Protein AF-A0A197K672-F1 (afdb_monomer_lite)

InterPro domains:
  IPR000467 G-patch domain [PF01585] (28-69)
  IPR000467 G-patch domain [PS50174] (27-70)
  IPR000467 G-patch domain [SM00443] (25-70)
  IPR053027 Angiogenic factor with G patch and FHA domains 1 [PTHR23106] (21-69)

Secondary structure (DSSP, 8-state):
-PPP--PPP-------B---S-SPPPTTSHHHHHHHHTT--TT--SSTTS-S-SSPPP-B---SS--TT-

Structure (mmCIF, N/CA/C/O backbone):
data_AF-A0A197K672-F1
#
_entry.id   AF-A0A197K672-F1
#
loop_
_atom_site.group_PDB
_atom_site.id
_atom_site.type_symbol
_atom_site.label_atom_id
_atom_site.label_alt_id
_atom_site.label_comp_id
_atom_site.label_asym_id
_atom_site.label_entity_id
_atom_site.label_seq_id
_atom_site.pdbx_PDB_ins_code
_atom_site.Cartn_x
_atom_site.Cartn_y
_atom_site.Cartn_z
_atom_site.occupancy
_atom_site.B_iso_or_equiv
_atom_site.auth_seq_id
_atom_site.auth_comp_id
_atom_site.auth_asym_id
_atom_site.auth_atom_id
_atom_site.pdbx_PDB_model_num
ATOM 1 N N . SER A 1 1 ? 20.609 -41.542 -45.915 1.00 40.91 1 SER A N 1
ATOM 2 C CA . SER A 1 1 ? 21.112 -40.163 -45.779 1.00 40.91 1 SER A CA 1
ATOM 3 C C . SER A 1 1 ? 20.221 -39.384 -44.832 1.00 40.91 1 SER A C 1
ATOM 5 O O . SER A 1 1 ? 19.031 -39.303 -45.090 1.00 40.91 1 SER A O 1
ATOM 7 N N . GLN A 1 2 ? 20.769 -38.879 -43.729 1.00 48.88 2 GLN A N 1
ATOM 8 C CA . GLN A 1 2 ? 20.092 -37.961 -42.800 1.00 48.88 2 GLN A CA 1
ATOM 9 C C . GLN A 1 2 ? 20.636 -36.545 -43.054 1.00 48.88 2 GLN A C 1
ATOM 11 O O . GLN A 1 2 ? 21.858 -36.422 -43.162 1.00 48.88 2 GLN A O 1
ATOM 16 N N . PRO A 1 3 ? 19.815 -35.483 -43.135 1.00 48.31 3 PRO A N 1
ATOM 17 C CA . PRO A 1 3 ? 20.323 -34.120 -43.056 1.00 48.31 3 PRO A CA 1
ATOM 18 C C . PRO A 1 3 ? 20.287 -33.576 -41.616 1.00 48.31 3 PRO A C 1
ATOM 20 O O . PRO A 1 3 ? 19.274 -33.634 -40.925 1.00 48.31 3 PRO A O 1
ATOM 23 N N . ILE A 1 4 ? 21.423 -33.012 -41.201 1.00 56.72 4 ILE A N 1
ATOM 24 C CA . ILE A 1 4 ? 21.641 -32.228 -39.980 1.00 56.72 4 ILE A CA 1
ATOM 25 C C . ILE A 1 4 ? 21.303 -30.754 -40.264 1.00 56.72 4 ILE A C 1
ATOM 27 O O . ILE A 1 4 ? 21.873 -30.173 -41.186 1.00 56.72 4 ILE A O 1
ATOM 31 N N . ARG A 1 5 ? 20.459 -30.114 -39.440 1.00 52.69 5 ARG A N 1
ATOM 32 C CA . ARG A 1 5 ? 20.505 -28.656 -39.183 1.00 52.69 5 ARG A CA 1
ATOM 33 C C . ARG A 1 5 ? 19.904 -28.377 -37.801 1.00 52.69 5 ARG A C 1
ATOM 35 O O . ARG A 1 5 ? 18.697 -28.407 -37.625 1.00 52.69 5 ARG A O 1
ATOM 42 N N . SER A 1 6 ? 20.753 -28.416 -36.777 1.00 46.72 6 SER A N 1
ATOM 43 C CA . SER A 1 6 ? 21.304 -27.235 -36.091 1.00 46.72 6 SER A CA 1
ATOM 44 C C . SER A 1 6 ? 20.282 -26.583 -35.166 1.00 46.72 6 SER A C 1
ATOM 46 O O . SER A 1 6 ? 19.382 -25.884 -35.620 1.00 46.72 6 SER A O 1
ATOM 48 N N . GLY A 1 7 ? 20.471 -26.804 -33.864 1.00 51.06 7 GLY A N 1
ATOM 49 C CA . GLY A 1 7 ? 19.726 -26.132 -32.811 1.00 51.06 7 GLY A CA 1
ATOM 50 C C . GLY A 1 7 ? 19.775 -24.615 -32.966 1.00 51.06 7 GLY A C 1
ATOM 51 O O . GLY A 1 7 ? 20.842 -24.028 -33.147 1.00 51.06 7 GLY A O 1
ATOM 52 N N . MET A 1 8 ? 18.605 -23.992 -32.882 1.00 51.56 8 MET A N 1
ATOM 53 C CA . MET A 1 8 ? 18.509 -22.634 -32.374 1.00 51.56 8 MET A CA 1
ATOM 54 C C . MET A 1 8 ? 18.494 -22.743 -30.848 1.00 51.56 8 MET A C 1
ATOM 56 O O . MET A 1 8 ? 17.629 -23.449 -30.327 1.00 51.56 8 MET A O 1
ATOM 60 N N . PRO A 1 9 ? 19.420 -22.109 -30.110 1.00 52.22 9 PRO A N 1
ATOM 61 C CA . PRO A 1 9 ? 19.170 -21.872 -28.701 1.00 52.22 9 PRO A CA 1
ATOM 62 C C . PRO A 1 9 ? 17.953 -20.949 -28.618 1.00 52.22 9 PRO A C 1
ATOM 64 O O . PRO A 1 9 ? 17.938 -19.883 -29.236 1.00 52.22 9 PRO A O 1
ATOM 67 N N . ASP A 1 10 ? 16.923 -21.394 -27.902 1.00 55.31 10 ASP A N 1
ATOM 68 C CA . ASP A 1 10 ? 15.813 -20.548 -27.484 1.00 55.31 10 ASP A CA 1
ATOM 69 C C . ASP A 1 10 ? 16.408 -19.394 -26.671 1.00 55.31 10 ASP A C 1
ATOM 71 O O . ASP A 1 10 ? 16.764 -19.539 -25.503 1.00 55.31 10 ASP A O 1
ATOM 75 N N . ASN A 1 11 ? 16.638 -18.256 -27.327 1.00 56.72 11 ASN A N 1
ATOM 76 C CA . ASN A 1 11 ? 17.038 -17.026 -26.663 1.00 56.72 11 ASN A CA 1
ATOM 77 C C . ASN A 1 11 ? 15.788 -16.389 -26.047 1.00 56.72 11 ASN A C 1
ATOM 79 O O . ASN A 1 11 ? 15.422 -15.256 -26.368 1.00 56.72 11 ASN A O 1
ATOM 83 N N . SER A 1 12 ? 15.137 -17.111 -25.140 1.00 52.84 12 SER A N 1
ATOM 84 C CA . SER A 1 12 ? 14.179 -16.551 -24.203 1.00 52.84 12 SER A CA 1
ATOM 85 C C . SER A 1 12 ? 14.965 -15.771 -23.144 1.00 52.84 12 SER A C 1
ATOM 87 O O . SER A 1 12 ? 15.128 -16.210 -22.007 1.00 52.84 12 SER A O 1
ATOM 89 N N . SER A 1 13 ? 15.503 -14.606 -23.523 1.00 55.25 13 SER A N 1
ATOM 90 C CA . SER A 1 13 ? 15.944 -13.590 -22.560 1.00 55.25 13 SER A CA 1
ATOM 91 C C . SER A 1 13 ? 14.692 -13.026 -21.877 1.00 55.25 13 SER A C 1
ATOM 93 O O . SER A 1 13 ? 14.276 -11.903 -22.159 1.00 55.25 13 SER A O 1
ATOM 95 N N . THR A 1 14 ? 14.027 -13.824 -21.039 1.00 56.22 14 THR A N 1
ATOM 96 C CA . THR A 1 14 ? 13.037 -13.297 -20.104 1.00 56.22 14 THR A CA 1
ATOM 97 C C . THR A 1 14 ? 13.782 -12.308 -19.216 1.00 56.22 14 THR A C 1
ATOM 99 O O . THR A 1 14 ? 14.804 -12.712 -18.655 1.00 56.22 14 THR A O 1
ATOM 102 N N . PRO A 1 15 ? 13.344 -11.040 -19.110 1.00 57.84 15 PRO A N 1
ATOM 103 C CA . PRO A 1 15 ? 13.955 -10.113 -18.168 1.00 57.84 15 PRO A CA 1
ATOM 104 C C . PRO A 1 15 ? 13.943 -10.792 -16.802 1.00 57.84 15 PRO A C 1
ATOM 106 O O . PRO A 1 15 ? 12.887 -11.245 -16.351 1.00 57.84 15 PRO A O 1
ATOM 109 N N . GLU A 1 16 ? 15.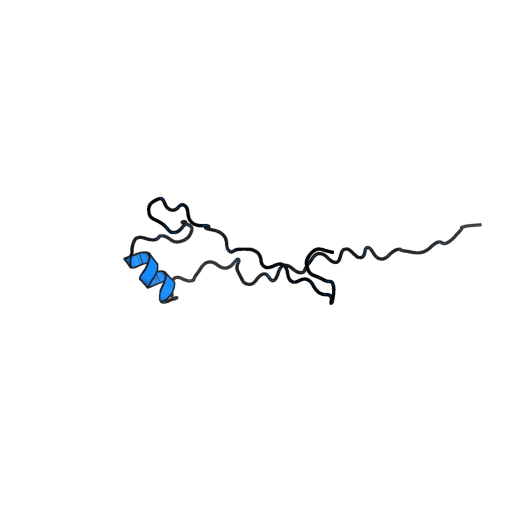119 -10.951 -16.199 1.00 64.31 16 GLU A N 1
ATOM 110 C CA . GLU A 1 16 ? 15.236 -11.566 -14.887 1.00 64.31 16 GLU A CA 1
ATOM 111 C C . GLU A 1 16 ? 14.453 -10.676 -13.919 1.00 64.31 16 GLU A C 1
ATOM 113 O O . GLU A 1 16 ? 14.839 -9.544 -13.618 1.00 64.31 16 GLU A O 1
ATOM 118 N N . VAL A 1 17 ? 13.271 -11.140 -13.508 1.00 62.44 17 VAL A N 1
ATOM 119 C CA . VAL A 1 17 ? 12.474 -10.433 -12.511 1.00 62.44 17 VAL A CA 1
ATOM 120 C C . VAL A 1 17 ? 13.268 -10.519 -11.221 1.00 62.44 17 VAL A C 1
ATOM 122 O O . VAL A 1 17 ? 13.349 -11.581 -10.601 1.00 62.44 17 VAL A O 1
ATOM 125 N N . VAL A 1 18 ? 13.873 -9.401 -10.822 1.00 64.94 18 VAL A N 1
ATOM 126 C CA . VAL A 1 18 ? 14.645 -9.320 -9.583 1.00 64.94 18 VAL A CA 1
ATOM 127 C C . VAL A 1 18 ? 13.678 -9.537 -8.419 1.00 64.94 18 VAL A C 1
ATOM 129 O O . VAL A 1 18 ? 12.925 -8.648 -8.015 1.00 64.94 18 VAL A O 1
ATOM 132 N N . SER A 1 19 ? 13.663 -10.761 -7.896 1.00 58.34 19 SER A N 1
ATOM 133 C CA . SER A 1 19 ? 12.711 -11.234 -6.890 1.00 58.34 19 SER A CA 1
ATOM 134 C C . SER A 1 19 ? 13.147 -10.847 -5.469 1.00 58.34 19 SER A C 1
ATOM 136 O O . SER A 1 19 ? 13.360 -11.683 -4.600 1.00 58.34 19 SER A O 1
ATOM 138 N N . GLY A 1 20 ? 13.278 -9.544 -5.208 1.00 63.03 20 GLY A N 1
ATOM 139 C CA . GLY A 1 20 ? 13.570 -9.009 -3.866 1.00 63.03 20 GLY A CA 1
ATOM 140 C C . GLY A 1 20 ? 12.332 -8.588 -3.069 1.00 63.03 20 GLY A C 1
ATOM 141 O O . GLY A 1 20 ? 12.429 -8.283 -1.883 1.00 63.03 20 GLY A O 1
ATOM 142 N N . PHE A 1 21 ? 11.165 -8.541 -3.714 1.00 69.94 21 PHE A N 1
ATOM 143 C CA . PHE A 1 21 ? 10.017 -7.800 -3.190 1.00 69.94 21 PHE A CA 1
ATOM 144 C C . PHE A 1 21 ? 8.875 -8.682 -2.671 1.00 69.94 21 PHE A C 1
ATOM 146 O O . PHE A 1 21 ? 8.005 -8.194 -1.963 1.00 69.94 21 PHE A O 1
ATOM 153 N N . HIS A 1 22 ? 8.885 -9.985 -2.959 1.00 71.19 22 HIS A N 1
ATOM 154 C CA . HIS A 1 22 ? 7.780 -10.892 -2.623 1.00 71.19 22 HIS A CA 1
ATOM 155 C C . HIS A 1 22 ? 7.699 -11.255 -1.124 1.00 71.19 22 HIS A C 1
ATOM 157 O O . HIS A 1 22 ? 6.742 -11.884 -0.683 1.00 71.19 22 HIS A O 1
ATOM 163 N N . VAL A 1 23 ? 8.697 -10.883 -0.313 1.00 81.88 23 VAL A N 1
ATOM 164 C CA . VAL A 1 23 ? 8.688 -11.164 1.129 1.00 81.88 23 VAL A CA 1
ATOM 165 C C . VAL A 1 23 ? 7.913 -10.064 1.861 1.00 81.88 23 VAL A C 1
ATOM 167 O O . VAL A 1 23 ? 8.337 -8.906 1.835 1.00 81.88 23 VAL A O 1
ATOM 170 N N . PRO A 1 24 ? 6.813 -10.392 2.566 1.00 82.94 24 PRO A N 1
ATOM 171 C CA . PRO A 1 24 ? 6.073 -9.406 3.343 1.00 82.94 24 PRO A CA 1
ATOM 172 C C . PRO A 1 24 ? 6.946 -8.745 4.415 1.00 82.94 24 PRO A C 1
ATOM 174 O O . PRO A 1 24 ? 7.812 -9.382 5.019 1.00 82.94 24 PRO A O 1
ATOM 177 N N . VAL A 1 25 ? 6.674 -7.472 4.722 1.00 87.06 25 VAL A N 1
ATOM 178 C CA . VAL A 1 25 ? 7.417 -6.737 5.756 1.00 87.06 25 VAL A CA 1
ATOM 179 C C . VAL A 1 25 ? 7.263 -7.433 7.111 1.00 87.06 25 VAL A C 1
ATOM 181 O O . VAL A 1 25 ? 6.163 -7.501 7.672 1.00 87.06 25 VAL A O 1
ATOM 184 N N . ALA A 1 26 ? 8.383 -7.911 7.655 1.00 90.44 26 ALA A N 1
ATOM 185 C CA . ALA A 1 26 ? 8.426 -8.636 8.920 1.00 90.44 26 ALA A CA 1
ATOM 186 C C . ALA A 1 26 ? 7.855 -7.815 10.089 1.00 90.44 26 ALA A C 1
ATOM 188 O O . ALA A 1 26 ? 8.058 -6.605 10.177 1.00 90.44 26 ALA A O 1
ATOM 189 N N . LYS A 1 27 ? 7.212 -8.486 11.053 1.00 92.38 27 LYS A N 1
ATOM 190 C CA . LYS A 1 27 ? 6.643 -7.840 12.254 1.00 92.38 27 LYS A CA 1
ATOM 191 C C . LYS A 1 27 ? 7.690 -7.151 13.138 1.00 92.38 27 LYS A C 1
ATOM 193 O O . LYS A 1 27 ? 7.364 -6.215 13.857 1.00 92.38 27 LYS A O 1
ATOM 198 N N . THR A 1 28 ? 8.940 -7.608 13.084 1.00 95.62 28 THR A N 1
ATOM 199 C CA . THR A 1 28 ? 10.081 -7.008 13.796 1.00 95.62 28 THR A CA 1
ATOM 200 C C . THR A 1 28 ? 10.561 -5.704 13.154 1.00 95.62 28 THR A C 1
ATOM 202 O O . THR A 1 28 ? 11.332 -4.960 13.760 1.00 95.62 28 THR A O 1
ATOM 205 N N . ASN A 1 29 ? 10.108 -5.397 11.936 1.00 95.19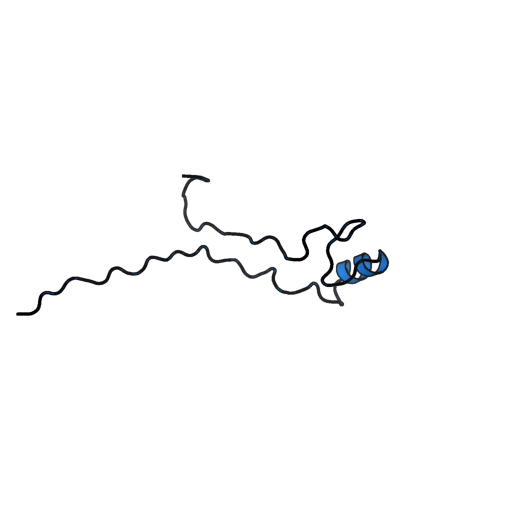 29 ASN A N 1
ATOM 206 C CA . ASN A 1 29 ? 10.445 -4.163 11.249 1.00 95.19 29 ASN A CA 1
ATOM 207 C C . ASN A 1 29 ? 9.743 -2.965 11.915 1.00 95.19 29 ASN A C 1
ATOM 209 O O . ASN A 1 29 ? 8.535 -2.973 12.156 1.00 95.19 29 ASN A O 1
ATOM 213 N N . LYS A 1 30 ? 10.491 -1.886 12.164 1.00 97.31 30 LYS A N 1
ATOM 214 C CA . LYS A 1 30 ? 9.951 -0.671 12.797 1.00 97.31 30 LYS A CA 1
ATOM 215 C C . LYS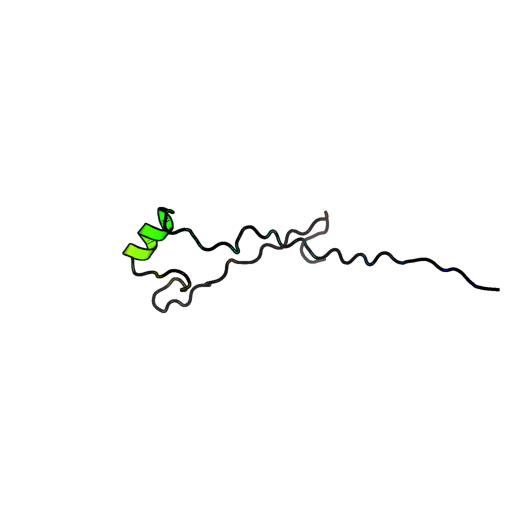 A 1 30 ? 8.839 -0.018 11.962 1.00 97.31 30 LYS A C 1
ATOM 217 O O . LYS A 1 30 ? 7.858 0.453 12.529 1.00 97.31 30 LYS A O 1
ATOM 222 N N . GLY A 1 31 ? 8.957 -0.032 10.634 1.00 95.50 31 GLY A N 1
ATOM 223 C CA . GLY A 1 31 ? 7.935 0.457 9.706 1.00 95.50 31 GLY A CA 1
ATOM 224 C C . GLY A 1 31 ? 6.624 -0.321 9.813 1.00 95.50 31 GLY A C 1
ATOM 225 O O . GLY A 1 31 ? 5.566 0.295 9.899 1.00 95.50 31 GLY A O 1
ATOM 226 N N . HIS A 1 32 ? 6.688 -1.652 9.934 1.00 95.81 32 HIS A N 1
ATOM 227 C CA . HIS A 1 32 ? 5.505 -2.491 10.174 1.00 95.81 32 HIS A CA 1
ATOM 228 C C . HIS A 1 32 ? 4.758 -2.058 11.441 1.00 95.81 32 HIS A C 1
ATOM 230 O O . HIS A 1 32 ? 3.536 -1.885 11.424 1.00 95.81 32 HIS A O 1
ATOM 236 N N . ALA A 1 33 ? 5.491 -1.850 12.540 1.00 97.06 33 ALA A N 1
ATOM 237 C CA . ALA A 1 33 ? 4.911 -1.420 13.809 1.00 97.06 33 ALA A CA 1
ATOM 238 C C . ALA A 1 33 ? 4.293 -0.013 13.724 1.00 97.06 33 ALA A C 1
ATOM 240 O O . ALA A 1 33 ? 3.214 0.216 14.27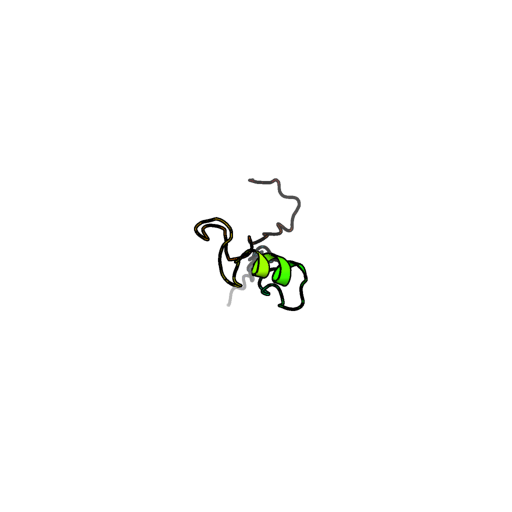2 1.00 97.06 33 ALA A O 1
ATOM 241 N N . MET A 1 34 ? 4.949 0.922 13.030 1.00 97.44 34 MET A N 1
ATOM 242 C CA . MET A 1 34 ? 4.426 2.277 12.825 1.00 97.44 34 MET A CA 1
ATOM 243 C C . MET A 1 34 ? 3.140 2.271 11.995 1.00 97.44 34 MET A C 1
ATOM 245 O O . MET A 1 34 ? 2.137 2.828 12.437 1.00 97.44 34 MET A O 1
ATOM 249 N N . LEU A 1 35 ? 3.133 1.586 10.850 1.00 96.06 35 LEU A N 1
ATOM 250 C CA . LEU A 1 35 ? 1.949 1.470 9.994 1.00 96.06 35 LEU A CA 1
ATOM 251 C C . LEU A 1 35 ? 0.777 0.831 10.750 1.00 96.06 35 LEU A C 1
ATOM 253 O O . LEU A 1 35 ? -0.342 1.339 10.708 1.00 96.06 35 LEU A O 1
ATOM 257 N N . SER A 1 36 ? 1.047 -0.234 11.510 1.00 95.25 36 SER A N 1
ATOM 258 C CA . SER A 1 36 ? 0.023 -0.917 12.310 1.00 95.25 36 SER A CA 1
ATOM 259 C C . SER A 1 36 ? -0.619 0.003 13.349 1.00 95.25 36 SER A C 1
ATOM 261 O O . SER A 1 36 ? -1.837 -0.005 13.518 1.00 95.25 36 SER A O 1
ATOM 263 N N . LYS A 1 37 ? 0.178 0.850 14.015 1.00 96.56 37 LYS A N 1
ATOM 264 C CA . LYS A 1 37 ? -0.327 1.862 14.961 1.00 96.56 37 LYS A CA 1
ATOM 265 C C . LYS A 1 37 ? -1.195 2.927 14.289 1.00 96.56 37 LYS A C 1
ATOM 267 O O . LYS A 1 37 ? -2.077 3.474 14.938 1.00 96.56 37 LYS A O 1
ATOM 272 N N . MET A 1 38 ? -0.976 3.189 13.002 1.00 94.81 38 MET A N 1
ATOM 273 C CA . MET A 1 38 ? -1.812 4.079 12.190 1.00 94.81 38 MET A CA 1
ATOM 274 C C . MET A 1 38 ? -3.046 3.371 11.596 1.00 94.81 38 MET A C 1
ATOM 276 O O . MET A 1 38 ? -3.751 3.951 10.776 1.00 94.81 38 MET A O 1
ATOM 280 N N . GLY A 1 39 ? -3.328 2.125 11.995 1.00 94.19 39 GLY A N 1
ATOM 281 C CA . GLY A 1 39 ? -4.518 1.377 11.577 1.00 94.19 39 GLY A CA 1
ATOM 282 C C . GLY A 1 39 ? -4.349 0.558 10.294 1.00 94.19 39 GLY A C 1
ATOM 283 O O . GLY A 1 39 ? -5.303 -0.097 9.860 1.00 94.19 39 GLY A O 1
ATOM 284 N N . TRP A 1 40 ? -3.154 0.545 9.698 1.00 94.88 40 TRP A N 1
ATOM 285 C CA . TRP A 1 40 ? -2.845 -0.348 8.582 1.00 94.88 40 TRP A CA 1
ATOM 286 C C . TRP A 1 40 ? -2.727 -1.807 9.050 1.00 94.88 40 TRP A C 1
ATOM 288 O O . TRP A 1 40 ? -2.377 -2.086 10.196 1.00 94.88 40 TRP A O 1
ATOM 298 N N . LYS A 1 41 ? -3.019 -2.761 8.160 1.00 93.06 41 LYS A N 1
ATOM 299 C CA . LYS A 1 41 ? -2.905 -4.203 8.426 1.00 93.06 41 LYS A CA 1
ATOM 300 C C . LYS A 1 41 ? -2.056 -4.864 7.344 1.00 93.06 41 LYS A C 1
ATOM 302 O O . LYS A 1 41 ? -2.203 -4.545 6.166 1.00 93.06 41 LYS A O 1
ATOM 307 N N . ALA A 1 42 ? -1.204 -5.812 7.731 1.00 90.69 42 ALA A N 1
ATOM 308 C CA . ALA A 1 42 ? -0.412 -6.582 6.775 1.00 90.69 42 ALA A CA 1
ATOM 309 C C . ALA A 1 42 ? -1.314 -7.243 5.717 1.00 90.69 42 ALA A C 1
ATOM 311 O O . ALA A 1 42 ? -2.374 -7.772 6.053 1.00 90.69 42 ALA A O 1
ATOM 312 N N . GLY A 1 43 ? -0.896 -7.181 4.450 1.00 90.12 43 GLY A N 1
ATOM 313 C CA . GLY A 1 43 ? -1.681 -7.675 3.313 1.00 90.12 43 GLY A CA 1
ATOM 314 C C . GLY A 1 43 ? -2.830 -6.758 2.878 1.00 90.12 43 GLY A C 1
ATOM 315 O O . GLY A 1 43 ? -3.666 -7.178 2.088 1.00 90.12 43 GLY A O 1
ATOM 316 N N . THR A 1 44 ? -2.907 -5.519 3.380 1.00 93.75 44 THR A N 1
ATOM 317 C CA . THR A 1 44 ? -3.900 -4.531 2.925 1.00 93.75 44 THR A CA 1
ATOM 318 C C . THR A 1 44 ? -3.248 -3.334 2.245 1.00 93.75 44 THR A C 1
ATOM 320 O O . THR A 1 44 ? -2.118 -2.965 2.567 1.00 93.75 44 THR A O 1
ATOM 323 N N . GLY A 1 45 ? -3.974 -2.719 1.311 1.00 93.50 45 GLY A N 1
ATOM 324 C CA . GLY A 1 45 ? -3.532 -1.514 0.621 1.00 93.50 45 GLY A CA 1
ATOM 325 C C . GLY A 1 45 ? -3.515 -0.295 1.542 1.00 93.50 45 GLY A C 1
ATOM 326 O O . GLY A 1 45 ? -4.208 -0.244 2.562 1.00 93.50 45 GLY A O 1
ATOM 327 N N . LEU A 1 46 ? -2.721 0.709 1.174 1.00 93.94 46 LEU A N 1
ATOM 328 C CA . LEU A 1 46 ? -2.684 2.007 1.855 1.00 93.94 46 LEU A CA 1
ATOM 329 C C . LEU A 1 46 ? -3.830 2.925 1.389 1.00 93.94 46 LEU A C 1
ATOM 331 O O . LEU A 1 46 ? -4.476 2.673 0.375 1.00 93.94 46 LEU A O 1
ATOM 335 N N . GLY A 1 47 ? -4.065 4.017 2.121 1.00 92.75 47 GLY A N 1
ATOM 336 C CA . GLY A 1 47 ? -5.113 5.001 1.821 1.00 92.75 47 GLY A CA 1
ATOM 337 C C . GLY A 1 47 ? -6.420 4.765 2.585 1.00 92.75 47 GLY A C 1
ATOM 338 O O . GLY A 1 47 ? -6.629 3.714 3.188 1.00 92.75 47 GLY A O 1
ATOM 339 N N . ALA A 1 48 ? -7.304 5.769 2.573 1.00 91.94 48 ALA A N 1
ATOM 340 C CA . ALA A 1 48 ? -8.532 5.780 3.376 1.00 91.94 48 ALA A CA 1
ATOM 341 C C . ALA A 1 48 ? -9.472 4.594 3.091 1.00 91.94 48 ALA A C 1
ATOM 343 O O . ALA A 1 48 ? -10.119 4.087 4.004 1.00 91.94 48 ALA A O 1
ATOM 344 N N . ALA A 1 49 ? -9.509 4.125 1.842 1.00 93.50 49 ALA A N 1
ATOM 345 C CA . ALA A 1 49 ? -10.316 2.992 1.402 1.00 93.50 49 ALA A CA 1
ATOM 346 C C . ALA A 1 49 ? -9.471 1.730 1.138 1.00 93.50 49 ALA A C 1
ATOM 348 O O . ALA A 1 49 ? -9.961 0.792 0.515 1.00 93.50 49 ALA A O 1
ATOM 349 N N . ARG A 1 50 ? -8.207 1.692 1.597 1.00 93.50 50 ARG A N 1
ATOM 350 C CA . ARG A 1 50 ? -7.235 0.612 1.314 1.00 93.50 50 ARG A CA 1
ATOM 351 C C . ARG A 1 50 ? -7.002 0.364 -0.180 1.00 93.50 50 ARG A C 1
ATOM 353 O O . ARG A 1 50 ? -6.715 -0.755 -0.590 1.00 93.50 50 ARG A O 1
ATOM 360 N N . GLN A 1 51 ? -7.143 1.411 -0.984 1.00 95.25 51 GLN A N 1
ATOM 361 C CA . GLN A 1 51 ? -7.102 1.352 -2.443 1.00 95.25 51 GLN A CA 1
ATOM 362 C C . GLN A 1 51 ? -5.682 1.319 -3.029 1.00 95.25 51 GLN A C 1
ATOM 364 O O . GLN A 1 51 ? -5.515 1.126 -4.229 1.00 95.25 51 GLN A O 1
ATOM 369 N N . GLY A 1 52 ? -4.661 1.573 -2.208 1.00 93.94 52 GLY A N 1
ATOM 370 C CA . GLY A 1 52 ? -3.264 1.491 -2.616 1.00 93.94 52 GLY A CA 1
ATOM 371 C C . GLY A 1 52 ? -2.853 0.063 -2.977 1.00 93.94 52 GLY A C 1
ATOM 372 O O . GLY A 1 52 ? -3.462 -0.907 -2.532 1.00 93.94 52 GLY A O 1
ATOM 373 N N . VAL A 1 53 ? -1.790 -0.058 -3.769 1.00 92.12 53 VAL A N 1
ATOM 374 C CA . VAL A 1 53 ? -1.291 -1.352 -4.249 1.00 92.12 53 VAL A CA 1
ATOM 375 C C . VAL A 1 53 ? -0.816 -2.208 -3.066 1.00 92.12 53 VAL A C 1
ATOM 377 O O . VAL A 1 53 ? -0.095 -1.724 -2.195 1.00 92.12 53 VAL A O 1
ATOM 380 N N . VAL A 1 54 ? -1.266 -3.465 -3.023 1.00 91.06 54 VAL A N 1
ATOM 381 C CA . VAL A 1 54 ? -0.888 -4.449 -1.992 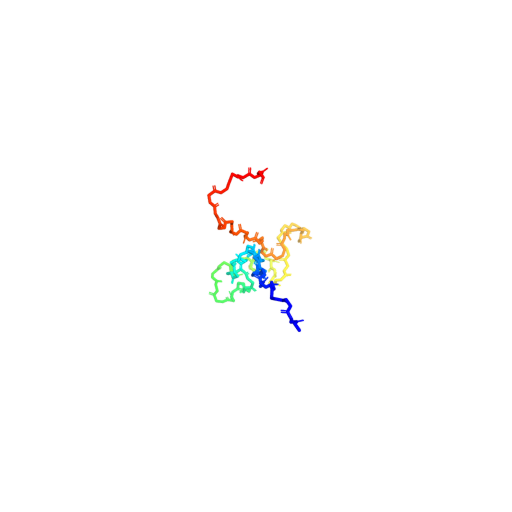1.00 91.06 54 VAL A CA 1
ATOM 382 C C . VAL A 1 54 ? 0.429 -5.120 -2.351 1.00 91.06 54 VAL A C 1
ATOM 384 O O . VAL A 1 54 ? 1.324 -5.232 -1.516 1.00 91.06 54 VAL A O 1
ATOM 387 N N . GLU A 1 55 ? 0.530 -5.546 -3.605 1.00 87.25 55 GLU A N 1
ATOM 388 C CA . GLU A 1 55 ? 1.708 -6.219 -4.119 1.00 87.25 55 GLU A CA 1
ATOM 389 C C . GLU A 1 55 ? 2.794 -5.207 -4.498 1.00 87.25 55 GLU A C 1
ATOM 391 O O . GLU A 1 55 ? 2.498 -4.115 -4.993 1.00 87.25 55 GLU A O 1
ATOM 396 N N . PRO A 1 56 ? 4.071 -5.543 -4.298 1.00 84.62 56 PRO A N 1
ATOM 397 C CA . PRO A 1 56 ? 5.151 -4.701 -4.773 1.00 84.62 56 PRO A CA 1
ATOM 398 C C . PRO A 1 56 ? 5.102 -4.524 -6.292 1.00 84.62 56 PRO A C 1
ATOM 400 O O . PRO A 1 56 ? 4.769 -5.441 -7.045 1.00 84.62 56 PRO A O 1
ATOM 403 N N . VAL A 1 57 ? 5.507 -3.344 -6.755 1.00 85.38 57 VAL A N 1
ATOM 404 C CA . VAL A 1 57 ? 5.680 -3.088 -8.185 1.00 85.38 57 VAL A CA 1
ATOM 405 C C . VAL A 1 57 ? 6.848 -3.927 -8.695 1.00 85.38 57 VAL A C 1
ATOM 407 O O . VAL A 1 57 ? 7.945 -3.884 -8.138 1.00 85.38 57 VAL A O 1
ATOM 410 N N . GLN A 1 58 ? 6.606 -4.690 -9.758 1.00 80.88 58 GLN A N 1
ATOM 411 C CA . GLN A 1 58 ? 7.634 -5.522 -10.371 1.00 80.88 58 GLN A CA 1
ATOM 412 C C . GLN A 1 58 ? 8.663 -4.640 -11.079 1.00 80.88 58 GLN A 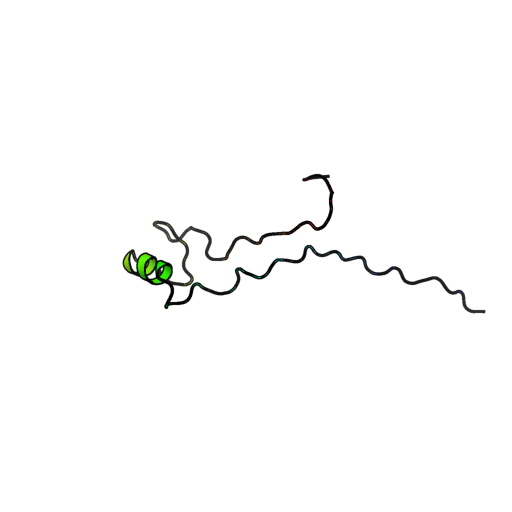C 1
ATOM 414 O O . GLN A 1 58 ? 8.306 -3.790 -11.897 1.00 80.88 58 GLN A O 1
ATOM 419 N N . LEU A 1 59 ? 9.941 -4.857 -10.774 1.00 77.19 59 LEU A N 1
ATOM 420 C CA . LEU A 1 59 ? 11.042 -4.223 -11.484 1.00 77.19 59 LEU A CA 1
ATOM 421 C C . LEU A 1 59 ? 11.540 -5.168 -12.578 1.00 77.19 59 LEU A C 1
ATOM 423 O O . LEU A 1 59 ? 12.065 -6.241 -12.284 1.00 77.19 59 LEU A O 1
ATOM 427 N N . LEU A 1 60 ? 11.385 -4.751 -13.833 1.00 76.00 60 LEU A N 1
ATOM 428 C CA . LEU A 1 60 ? 11.983 -5.425 -14.980 1.00 76.00 60 LEU A CA 1
ATOM 429 C C . LEU A 1 60 ? 13.368 -4.826 -15.216 1.00 76.00 60 LEU A C 1
ATOM 431 O O . LEU A 1 60 ? 13.484 -3.649 -15.562 1.00 76.00 60 LEU A O 1
ATOM 435 N N . VAL A 1 61 ? 14.416 -5.622 -15.023 1.00 70.88 61 VAL A N 1
ATOM 436 C CA . VAL A 1 61 ? 15.772 -5.217 -15.397 1.00 70.88 61 VAL A CA 1
ATOM 437 C C . VAL A 1 61 ? 15.994 -5.622 -16.848 1.00 70.88 61 VAL A C 1
ATOM 439 O O . VAL A 1 61 ? 15.984 -6.801 -17.193 1.00 70.88 61 VAL A O 1
ATOM 442 N N . ALA A 1 62 ? 16.140 -4.625 -17.721 1.00 69.00 62 ALA A N 1
ATOM 443 C CA . ALA A 1 62 ? 16.523 -4.851 -19.104 1.00 69.00 62 ALA A CA 1
ATOM 444 C C . ALA A 1 62 ? 18.046 -4.995 -19.179 1.00 69.00 62 ALA A C 1
ATOM 446 O O . ALA A 1 62 ? 18.781 -4.008 -19.256 1.00 69.00 62 ALA A O 1
ATOM 447 N N . ASP A 1 63 ? 18.526 -6.234 -19.177 1.00 65.88 63 ASP A N 1
ATOM 448 C CA . ASP A 1 63 ? 19.906 -6.520 -19.545 1.00 65.88 63 ASP A CA 1
ATOM 449 C C . ASP A 1 63 ? 20.065 -6.320 -21.045 1.00 65.88 63 ASP A C 1
ATOM 451 O O . ASP A 1 63 ? 19.789 -7.234 -21.822 1.00 65.88 63 ASP A O 1
ATOM 455 N N . LYS A 1 64 ? 20.456 -5.108 -21.455 1.00 60.84 64 LYS A N 1
ATOM 456 C CA . LYS A 1 64 ? 21.287 -4.774 -22.631 1.00 60.84 64 LYS A CA 1
ATOM 457 C C . LYS A 1 64 ? 21.191 -3.271 -22.895 1.00 60.84 64 LYS A C 1
ATOM 459 O O . LYS A 1 64 ? 20.197 -2.629 -22.588 1.00 60.84 64 LYS A O 1
ATOM 464 N N . LYS A 1 65 ? 22.239 -2.720 -23.514 1.00 62.06 65 LYS A N 1
ATOM 465 C CA . LYS A 1 65 ? 22.361 -1.337 -24.015 1.00 62.06 65 LYS A CA 1
ATOM 466 C C . LYS A 1 65 ? 21.350 -1.002 -25.140 1.00 62.06 65 LYS A C 1
ATOM 468 O O . LYS A 1 65 ? 21.743 -0.451 -26.163 1.00 62.06 65 LYS A O 1
ATOM 473 N N . ALA A 1 66 ? 20.088 -1.391 -25.009 1.00 68.75 66 ALA A N 1
ATOM 474 C CA . ALA A 1 66 ? 19.019 -1.045 -25.935 1.00 68.75 66 ALA A CA 1
ATOM 475 C C . ALA A 1 66 ? 18.292 0.206 -25.423 1.00 68.75 66 ALA A C 1
ATOM 477 O O . ALA A 1 66 ? 18.153 0.400 -24.214 1.00 68.75 66 ALA A O 1
ATOM 478 N N . GLY A 1 67 ? 17.886 1.082 -26.343 1.00 63.72 67 GLY A N 1
ATOM 479 C CA . GLY A 1 67 ? 17.145 2.293 -26.001 1.00 63.72 67 GLY A CA 1
ATOM 480 C C . GLY A 1 67 ? 15.811 1.951 -25.337 1.00 63.72 67 GLY A C 1
ATOM 481 O O . GLY A 1 67 ? 15.197 0.929 -25.634 1.00 63.72 67 GLY A O 1
ATOM 482 N N . LEU A 1 68 ? 15.351 2.806 -24.424 1.00 68.81 68 LEU A N 1
ATOM 483 C CA . LEU A 1 68 ? 14.026 2.657 -23.827 1.00 68.81 68 LEU A CA 1
ATOM 484 C C . LEU A 1 68 ? 12.963 2.853 -24.926 1.00 68.81 68 LEU A C 1
ATOM 486 O O . LEU A 1 68 ? 12.826 3.957 -25.446 1.00 68.81 68 LEU A O 1
ATOM 490 N N . GLY A 1 69 ? 12.220 1.795 -25.269 1.00 68.94 69 GLY A N 1
ATOM 491 C CA . GLY A 1 69 ? 11.075 1.855 -26.190 1.00 68.94 69 GLY A CA 1
ATOM 492 C C . GLY A 1 69 ? 11.359 1.615 -27.680 1.00 68.94 69 GLY A C 1
ATOM 493 O O . GLY A 1 69 ? 10.502 1.958 -28.492 1.00 68.94 69 GLY A O 1
ATOM 494 N N . SER A 1 70 ? 12.519 1.055 -28.045 1.00 53.09 70 SER A N 1
ATOM 495 C CA . SER A 1 70 ? 12.827 0.610 -29.421 1.00 53.09 70 SER A CA 1
ATOM 496 C C . SER A 1 70 ? 12.437 -0.837 -29.690 1.00 53.09 70 SER A C 1
ATOM 498 O O . SER A 1 70 ? 12.774 -1.667 -28.813 1.00 53.09 70 SER A O 1
#

pLDDT: mean 76.57, std 17.43, range [40.91, 97.44]

Foldseek 3Di:
DDDDDDDDPPPPPPQPFPPPFQDWDDPPDPVVVVCVVVVDDQQFADDPVSPHDSGDDTDGDDPDPDDPPD

Organism: NCBI:txid1314771

Radius of gyration: 21.79 Å; chains: 1; bounding box: 33×46×61 Å

Sequence (70 aa):
SQPIRSGMPDNSSTPEVVSGFHVPVAKTNKGHAMLSKMGWKAGTGLGAARQGVVEPVQLLVADKKAGLGS